Protein AF-A0A2D5IVC4-F1 (afdb_monomer_lite)

pLDDT: mean 85.84, std 11.21, range [39.41, 93.56]

Structure (mmCIF, N/CA/C/O backbone):
data_AF-A0A2D5IVC4-F1
#
_entry.id   AF-A0A2D5IVC4-F1
#
loop_
_atom_site.group_PDB
_atom_site.id
_atom_site.type_symbol
_atom_site.label_atom_id
_atom_site.label_alt_id
_atom_site.label_comp_id
_atom_site.label_asym_id
_atom_site.label_entity_id
_atom_site.label_seq_id
_atom_site.pdbx_PDB_ins_code
_atom_site.Cartn_x
_atom_site.Cartn_y
_atom_site.Cartn_z
_atom_site.occupancy
_atom_site.B_iso_or_equiv
_atom_site.auth_seq_id
_atom_site.auth_comp_id
_atom_site.auth_asym_id
_atom_site.auth_atom_id
_atom_site.pdbx_PDB_model_num
ATOM 1 N N . MET A 1 1 ? 8.693 -1.800 1.861 1.00 81.81 1 MET A N 1
ATOM 2 C CA . MET A 1 1 ? 8.439 -1.818 3.322 1.00 81.81 1 MET A CA 1
ATOM 3 C C . MET A 1 1 ? 6.973 -1.522 3.576 1.00 81.81 1 MET A C 1
ATOM 5 O O . MET A 1 1 ? 6.444 -0.617 2.946 1.00 81.81 1 MET A O 1
ATOM 9 N N . ALA A 1 2 ? 6.324 -2.274 4.458 1.00 86.94 2 ALA A N 1
ATOM 10 C CA . ALA A 1 2 ? 4.948 -2.028 4.867 1.00 86.94 2 ALA A CA 1
ATOM 11 C C . ALA A 1 2 ? 4.873 -2.010 6.399 1.00 86.94 2 ALA A C 1
ATOM 13 O O . ALA A 1 2 ? 5.588 -2.769 7.047 1.00 86.94 2 ALA A O 1
ATOM 14 N N . GLU A 1 3 ? 4.062 -1.122 6.961 1.00 89.25 3 GLU A N 1
ATOM 15 C CA . GLU A 1 3 ? 3.950 -0.872 8.398 1.00 89.25 3 GLU A CA 1
ATOM 16 C C . GLU A 1 3 ?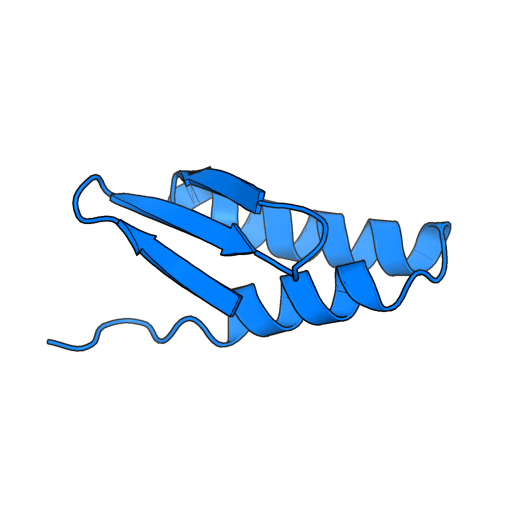 2.486 -0.616 8.775 1.00 89.25 3 GLU A C 1
ATOM 18 O O . GLU A 1 3 ? 1.754 0.059 8.049 1.00 89.25 3 GLU A O 1
ATOM 23 N N . ARG A 1 4 ? 2.052 -1.165 9.913 1.00 87.25 4 ARG A N 1
ATOM 24 C CA . ARG A 1 4 ? 0.729 -0.911 10.495 1.00 87.25 4 ARG A CA 1
ATOM 25 C C . ARG A 1 4 ? 0.772 0.332 11.376 1.00 87.25 4 ARG A C 1
ATOM 27 O O . ARG A 1 4 ? 1.677 0.511 12.184 1.00 87.25 4 ARG A O 1
ATOM 34 N N . LEU A 1 5 ? -0.249 1.159 11.245 1.00 87.94 5 LEU A N 1
ATOM 35 C CA . LEU A 1 5 ? -0.514 2.323 12.071 1.00 87.94 5 LEU A CA 1
ATOM 36 C C . LEU A 1 5 ? -1.509 1.942 13.172 1.00 87.94 5 LEU A C 1
ATOM 38 O O . LEU A 1 5 ? -2.429 1.157 12.947 1.00 87.94 5 LEU A O 1
ATOM 42 N N . ALA A 1 6 ? -1.370 2.563 14.344 1.00 82.56 6 ALA A N 1
ATOM 43 C CA . ALA A 1 6 ? -2.242 2.331 15.503 1.00 82.56 6 ALA A CA 1
ATOM 44 C C . ALA A 1 6 ? -3.730 2.660 15.251 1.00 82.56 6 ALA A C 1
ATOM 46 O O . ALA A 1 6 ? -4.594 2.238 16.010 1.00 82.56 6 ALA A O 1
ATOM 47 N N . ASP A 1 7 ? -4.026 3.393 14.176 1.00 84.88 7 ASP A N 1
ATOM 48 C CA . ASP A 1 7 ? -5.375 3.781 13.750 1.00 84.88 7 ASP A CA 1
ATOM 49 C C . ASP A 1 7 ? -6.066 2.710 12.871 1.00 84.88 7 ASP A C 1
ATOM 51 O O . ASP A 1 7 ? -7.078 2.981 12.235 1.00 84.88 7 ASP A O 1
ATOM 55 N N . GLY A 1 8 ? -5.500 1.500 12.756 1.00 86.44 8 GLY A N 1
ATOM 56 C CA . GLY A 1 8 ? -6.039 0.433 11.892 1.00 86.44 8 GLY A CA 1
ATOM 57 C C . GLY A 1 8 ? -5.758 0.638 10.398 1.00 86.44 8 GLY A C 1
ATOM 58 O O . GLY A 1 8 ? -6.399 0.040 9.534 1.00 86.44 8 GLY A O 1
ATOM 59 N N . HIS A 1 9 ? -4.790 1.496 10.084 1.00 91.25 9 HIS A N 1
ATOM 60 C CA . HIS A 1 9 ? -4.320 1.747 8.728 1.00 91.25 9 HIS A CA 1
ATOM 61 C C . HIS A 1 9 ? -2.985 1.047 8.483 1.00 91.25 9 HIS A C 1
ATOM 63 O O . HIS A 1 9 ? -2.211 0.805 9.400 1.00 91.25 9 HIS A O 1
ATOM 69 N N . VAL A 1 10 ? -2.677 0.761 7.229 1.00 90.81 10 VAL A N 1
ATOM 70 C CA . VAL A 1 10 ? -1.398 0.235 6.770 1.00 90.81 10 VAL A CA 1
ATOM 71 C C . VAL A 1 10 ? -0.772 1.278 5.862 1.00 90.81 10 VAL A C 1
ATOM 73 O O . VAL A 1 10 ? -1.419 1.771 4.940 1.00 90.81 10 VAL A O 1
ATOM 76 N N . THR A 1 11 ? 0.487 1.618 6.117 1.00 91.31 11 THR A N 1
ATOM 77 C CA . THR A 1 11 ? 1.302 2.397 5.191 1.00 91.31 11 THR A CA 1
ATOM 78 C C . THR A 1 11 ? 2.285 1.475 4.487 1.00 91.31 11 THR A C 1
ATOM 80 O O . THR A 1 11 ? 2.891 0.595 5.096 1.00 91.31 11 THR A O 1
ATOM 83 N N . ILE A 1 12 ? 2.475 1.673 3.192 1.00 90.81 12 ILE A N 1
ATOM 84 C CA . ILE A 1 12 ? 3.467 0.951 2.404 1.00 90.81 12 ILE A CA 1
ATOM 85 C C . ILE A 1 12 ? 4.368 1.947 1.710 1.00 90.81 12 ILE A C 1
ATOM 87 O O . ILE A 1 12 ? 3.950 3.047 1.368 1.00 90.81 12 ILE A O 1
ATOM 91 N N . SER A 1 13 ? 5.632 1.594 1.532 1.00 89.06 13 SER A N 1
ATOM 92 C CA . SER A 1 13 ? 6.632 2.436 0.891 1.00 89.06 13 SER A CA 1
ATOM 93 C C . SER A 1 13 ? 7.627 1.582 0.110 1.00 89.06 13 SER A C 1
ATOM 95 O O . SER A 1 13 ? 8.188 0.638 0.668 1.00 89.06 13 SER A O 1
ATOM 97 N N . ASN A 1 14 ? 7.918 1.944 -1.139 1.00 83.38 14 ASN A N 1
ATOM 98 C CA . ASN A 1 14 ? 9.000 1.331 -1.931 1.00 83.38 14 ASN A CA 1
ATOM 99 C C . ASN A 1 14 ? 10.072 2.358 -2.345 1.00 83.38 14 ASN A C 1
ATOM 101 O O . ASN A 1 14 ? 10.586 2.343 -3.458 1.00 83.38 14 ASN A O 1
ATOM 105 N N . GLY A 1 15 ? 10.329 3.347 -1.482 1.00 81.62 15 GLY A N 1
ATOM 106 C CA . GLY A 1 15 ? 11.309 4.422 -1.703 1.00 81.62 15 GLY A CA 1
ATOM 107 C C . GLY A 1 15 ? 10.890 5.497 -2.715 1.00 81.62 15 GLY A C 1
ATOM 108 O O . GLY A 1 15 ? 11.256 6.654 -2.548 1.00 81.62 15 GLY A O 1
ATOM 109 N N . ILE A 1 16 ? 10.092 5.141 -3.722 1.00 81.56 16 ILE A N 1
ATOM 110 C CA . ILE A 1 16 ? 9.570 6.065 -4.743 1.00 81.56 16 ILE A CA 1
ATOM 111 C C . ILE A 1 16 ? 8.134 6.499 -4.412 1.00 81.56 16 ILE A C 1
ATOM 113 O O . ILE A 1 16 ? 7.761 7.650 -4.619 1.00 81.56 16 ILE A O 1
ATOM 117 N N . TRP A 1 17 ? 7.342 5.581 -3.859 1.00 82.25 17 TRP A N 1
ATOM 118 C CA . TRP A 1 17 ? 5.920 5.766 -3.575 1.00 82.25 17 TRP A CA 1
ATOM 119 C C . TRP A 1 17 ? 5.664 5.408 -2.121 1.00 82.25 17 TRP A C 1
ATOM 121 O O . TRP A 1 17 ? 6.275 4.462 -1.610 1.00 82.25 17 TRP A O 1
ATOM 131 N N . ARG A 1 18 ? 4.765 6.153 -1.478 1.00 87.56 18 ARG A N 1
ATOM 132 C CA . ARG A 1 18 ? 4.205 5.825 -0.171 1.00 87.56 18 ARG A CA 1
ATOM 133 C C . ARG A 1 18 ? 2.691 5.956 -0.244 1.00 87.56 18 ARG A C 1
ATOM 135 O O . ARG A 1 18 ? 2.199 6.997 -0.667 1.00 87.56 18 ARG A O 1
ATOM 142 N N . GLU A 1 19 ? 1.984 4.933 0.208 1.00 89.00 19 GLU A N 1
ATOM 143 C CA . GLU A 1 19 ? 0.522 4.903 0.240 1.00 89.00 19 GLU A CA 1
ATOM 144 C C . GLU A 1 19 ? 0.048 4.460 1.619 1.00 89.00 19 GLU A C 1
ATOM 146 O O . GLU A 1 19 ? 0.698 3.636 2.257 1.00 89.00 19 GLU A O 1
ATOM 151 N N . THR A 1 20 ? -1.074 5.012 2.077 1.00 91.75 20 THR A N 1
ATOM 152 C CA . THR A 1 20 ? -1.709 4.639 3.345 1.00 91.75 20 THR A CA 1
ATOM 153 C C . THR A 1 20 ? -3.166 4.301 3.084 1.00 91.75 20 THR A C 1
ATOM 155 O O . THR A 1 20 ? -3.880 5.090 2.470 1.00 91.75 20 THR A O 1
ATOM 158 N N . PHE A 1 21 ? -3.610 3.144 3.558 1.00 90.88 21 PHE A N 1
ATOM 159 C CA . PHE A 1 21 ? -4.966 2.635 3.362 1.00 90.88 21 PHE A CA 1
ATOM 160 C C . PHE A 1 21 ? -5.417 1.832 4.587 1.00 90.88 21 PHE A C 1
ATOM 162 O O . PHE A 1 21 ? -4.576 1.405 5.373 1.00 90.88 21 PHE A O 1
ATOM 169 N N . PRO A 1 22 ? -6.726 1.642 4.802 1.00 91.38 22 PRO A N 1
ATOM 170 C CA . PRO A 1 22 ? -7.222 0.834 5.914 1.00 91.38 22 PRO A CA 1
ATOM 171 C C . PRO A 1 22 ? -6.792 -0.630 5.774 1.00 91.38 22 PRO A C 1
ATOM 173 O O . PRO A 1 22 ? -6.752 -1.168 4.665 1.00 91.38 22 PRO A O 1
ATOM 176 N N . GLU A 1 23 ? -6.506 -1.288 6.896 1.00 89.12 23 GLU A N 1
ATOM 177 C CA . GLU A 1 23 ? -6.048 -2.681 6.915 1.00 89.12 23 GLU A CA 1
ATOM 178 C C . GLU A 1 23 ? -7.013 -3.653 6.224 1.00 89.12 23 GLU A C 1
ATOM 180 O O . GLU A 1 23 ? -6.558 -4.555 5.525 1.00 89.12 23 GLU A O 1
ATOM 185 N N . ASP A 1 24 ? -8.323 -3.425 6.328 1.00 89.69 24 ASP A N 1
ATOM 186 C CA . ASP A 1 24 ? -9.356 -4.199 5.623 1.00 89.69 24 ASP A CA 1
ATOM 187 C C . ASP A 1 24 ? -9.129 -4.280 4.105 1.00 89.69 24 ASP A C 1
ATOM 189 O O . ASP A 1 24 ? -9.544 -5.230 3.446 1.00 89.69 24 ASP A O 1
ATOM 193 N N . GLN A 1 25 ? -8.453 -3.289 3.519 1.00 90.56 25 GLN A N 1
ATOM 194 C CA . GLN A 1 25 ? -8.156 -3.269 2.088 1.00 90.56 25 GLN A CA 1
ATOM 195 C C . GLN A 1 25 ? -6.819 -3.923 1.737 1.00 90.56 25 GLN A C 1
ATOM 197 O O . GLN A 1 25 ? -6.481 -3.997 0.558 1.00 90.56 25 GLN A O 1
ATOM 202 N N . ARG A 1 26 ? -6.049 -4.417 2.712 1.00 89.62 26 ARG A N 1
ATOM 203 C CA . ARG A 1 26 ? -4.732 -5.030 2.487 1.00 89.62 26 ARG A CA 1
ATOM 204 C C . ARG A 1 26 ? -4.779 -6.12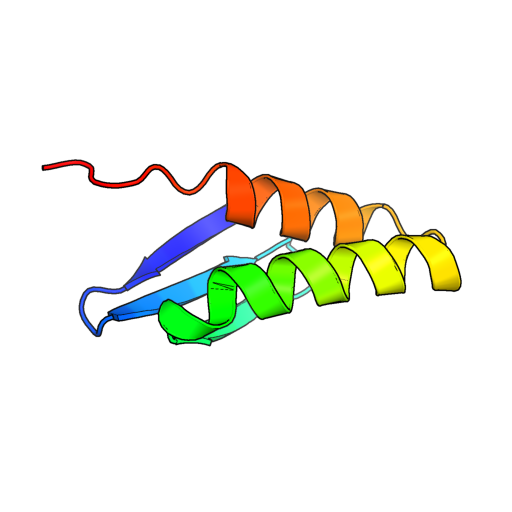7 1.427 1.00 89.62 26 ARG A C 1
ATOM 206 O O . ARG A 1 26 ? -3.949 -6.124 0.523 1.00 89.62 26 ARG A O 1
ATOM 213 N N . GLU A 1 27 ? -5.750 -7.033 1.505 1.00 89.94 27 GLU A N 1
ATOM 214 C CA . GLU A 1 27 ? -5.899 -8.119 0.527 1.00 89.94 27 GLU A CA 1
ATOM 215 C C . GLU A 1 27 ? -6.268 -7.599 -0.869 1.00 89.94 27 GLU A C 1
ATOM 217 O O . GLU A 1 27 ? -5.729 -8.073 -1.869 1.00 89.94 27 GLU A O 1
ATOM 222 N N . ILE A 1 28 ? -7.116 -6.567 -0.936 1.00 92.69 28 ILE A N 1
ATOM 223 C CA . ILE A 1 28 ? -7.513 -5.909 -2.189 1.00 92.69 28 ILE A CA 1
ATOM 224 C C . ILE A 1 28 ? -6.297 -5.256 -2.853 1.00 92.69 28 ILE A C 1
ATOM 226 O O . ILE A 1 28 ? -6.096 -5.405 -4.057 1.00 92.69 28 ILE A O 1
ATOM 230 N N . TRP A 1 29 ? -5.460 -4.568 -2.074 1.00 91.88 29 TRP A N 1
ATOM 231 C CA . TRP A 1 29 ? -4.229 -3.950 -2.562 1.00 91.88 29 TRP A CA 1
ATOM 232 C C . TRP A 1 29 ? -3.213 -4.985 -3.039 1.00 91.88 29 TRP A C 1
ATOM 234 O O . TRP A 1 29 ? -2.611 -4.800 -4.093 1.00 91.88 29 TRP A O 1
ATOM 244 N N . ILE A 1 30 ? -3.051 -6.096 -2.314 1.00 91.94 30 ILE A N 1
ATOM 245 C CA . ILE A 1 30 ? -2.191 -7.209 -2.740 1.00 91.94 30 ILE A CA 1
ATOM 246 C C . ILE A 1 30 ? -2.632 -7.742 -4.112 1.00 91.94 30 ILE A C 1
ATOM 248 O O . ILE A 1 30 ? -1.785 -7.905 -4.990 1.00 91.94 30 ILE A O 1
ATOM 252 N N . ASP A 1 31 ? -3.930 -7.996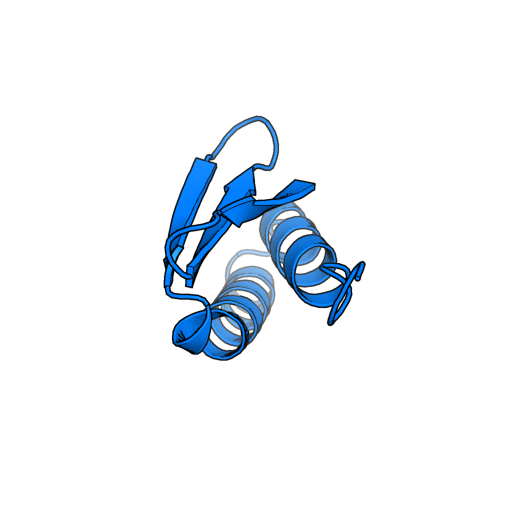 -4.308 1.00 93.56 31 ASP A N 1
ATOM 253 C CA . ASP A 1 31 ? -4.471 -8.466 -5.593 1.00 93.56 31 ASP A CA 1
ATOM 254 C C . ASP A 1 31 ? -4.304 -7.415 -6.700 1.00 93.56 31 ASP A C 1
ATOM 256 O O . ASP A 1 31 ? -3.903 -7.734 -7.820 1.00 93.56 31 ASP A O 1
ATOM 260 N N . TRP A 1 32 ? -4.534 -6.139 -6.378 1.00 92.81 32 TRP A N 1
ATOM 261 C CA . TRP A 1 32 ? -4.345 -5.039 -7.318 1.00 92.81 32 TRP A CA 1
ATOM 262 C C . TRP A 1 32 ? -2.892 -4.935 -7.790 1.00 92.81 32 TRP A C 1
ATOM 264 O O . TRP A 1 32 ? -2.644 -4.863 -8.993 1.00 92.81 32 TRP A O 1
ATOM 274 N N . TYR A 1 33 ? -1.924 -4.991 -6.873 1.00 91.44 33 TYR A N 1
ATOM 275 C CA . TYR A 1 33 ? -0.505 -4.962 -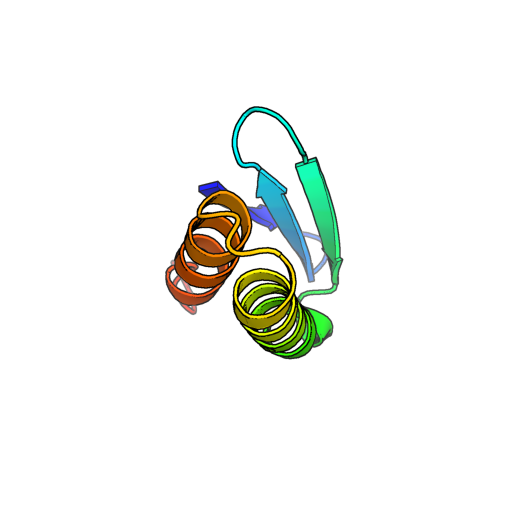7.218 1.00 91.44 33 TYR A CA 1
ATOM 276 C C . TYR A 1 33 ? -0.081 -6.173 -8.058 1.00 91.44 33 TYR A C 1
ATOM 278 O O . TYR A 1 33 ? 0.704 -6.011 -8.992 1.00 91.44 33 TYR A O 1
ATOM 286 N N . ASP A 1 34 ? -0.621 -7.364 -7.789 1.00 91.19 34 ASP A N 1
ATOM 287 C CA . ASP A 1 34 ? -0.360 -8.562 -8.597 1.00 91.19 34 ASP A CA 1
ATOM 288 C C . ASP A 1 34 ? -0.873 -8.388 -10.040 1.00 91.19 34 ASP A C 1
ATOM 290 O O . ASP A 1 34 ? -0.136 -8.603 -11.007 1.00 91.19 34 ASP A O 1
ATOM 294 N N . ARG A 1 35 ? -2.093 -7.852 -10.206 1.00 93.44 35 ARG A N 1
ATOM 295 C CA . ARG A 1 35 ? -2.644 -7.507 -11.529 1.00 93.44 35 ARG A CA 1
ATOM 296 C C . ARG A 1 35 ? -1.825 -6.435 -12.242 1.00 93.44 35 ARG A C 1
ATOM 298 O O . ARG A 1 35 ? -1.558 -6.565 -13.435 1.00 93.44 35 ARG A O 1
ATOM 305 N N . MET A 1 36 ? -1.409 -5.391 -11.528 1.00 91.56 36 MET A N 1
ATOM 306 C CA . MET A 1 36 ? -0.591 -4.313 -12.088 1.00 91.56 36 MET A CA 1
ATOM 307 C C . MET A 1 36 ? 0.788 -4.815 -12.511 1.00 91.56 36 MET A C 1
ATOM 309 O O . MET A 1 36 ? 1.285 -4.419 -13.564 1.00 91.56 36 MET A O 1
ATOM 313 N N . PHE A 1 37 ? 1.385 -5.738 -11.756 1.00 91.19 37 PHE A N 1
ATOM 314 C CA . PHE A 1 37 ? 2.594 -6.433 -12.183 1.00 91.19 37 PHE A CA 1
ATOM 315 C C . PHE A 1 37 ? 2.350 -7.228 -13.473 1.00 91.19 37 PHE A C 1
ATOM 317 O O . PHE A 1 37 ? 3.130 -7.101 -14.412 1.00 91.19 37 PHE A O 1
ATOM 324 N N . GLY A 1 38 ? 1.245 -7.972 -13.573 1.00 90.50 38 GLY A N 1
ATOM 325 C CA . GLY A 1 38 ? 0.885 -8.698 -14.796 1.00 90.50 38 GLY A CA 1
ATOM 326 C C . GLY A 1 38 ? 0.659 -7.795 -16.017 1.00 90.50 38 GLY A C 1
ATOM 327 O O . GLY A 1 38 ? 0.985 -8.184 -17.137 1.00 90.50 38 GLY A O 1
ATOM 328 N N . GLN A 1 39 ? 0.134 -6.583 -15.813 1.00 93.50 39 GLN A N 1
ATOM 329 C CA . GLN A 1 39 ? -0.166 -5.637 -16.891 1.00 93.50 39 GLN A CA 1
ATOM 330 C C . GLN A 1 39 ? 1.042 -4.784 -17.311 1.00 93.50 39 GLN A C 1
ATOM 332 O O . GLN A 1 39 ? 1.228 -4.533 -18.500 1.00 93.50 39 GLN A O 1
ATOM 337 N N . TYR A 1 40 ? 1.840 -4.313 -16.351 1.00 90.50 40 TYR A N 1
ATOM 338 C CA . TYR A 1 40 ? 2.924 -3.351 -16.586 1.00 90.50 40 TYR A CA 1
ATOM 339 C C . TYR A 1 40 ? 4.324 -3.961 -16.472 1.00 90.50 40 TYR A C 1
ATOM 341 O O . TYR A 1 40 ? 5.289 -3.345 -16.917 1.00 90.50 40 TYR A O 1
ATOM 349 N N . GLY A 1 41 ? 4.463 -5.144 -15.869 1.00 89.38 41 GLY A N 1
ATOM 350 C CA . GLY A 1 41 ? 5.748 -5.821 -15.674 1.00 89.38 41 GLY A CA 1
ATOM 351 C C . GLY A 1 41 ? 6.701 -5.106 -14.715 1.00 89.38 41 GLY A C 1
ATOM 352 O O . GLY A 1 41 ? 7.894 -5.386 -14.725 1.00 89.38 41 GLY A O 1
ATOM 353 N N . TYR A 1 42 ? 6.212 -4.156 -13.914 1.00 88.12 42 TYR A N 1
ATOM 354 C CA . TYR A 1 42 ? 7.056 -3.389 -13.002 1.00 88.12 42 TYR A CA 1
ATOM 355 C C . TYR A 1 42 ? 7.249 -4.128 -11.675 1.00 88.12 42 TYR A C 1
ATOM 357 O O . TYR A 1 42 ? 6.315 -4.238 -10.877 1.00 88.12 42 TYR A O 1
ATOM 365 N N . ASP A 1 43 ? 8.476 -4.583 -11.409 1.00 87.31 43 ASP A N 1
ATOM 366 C CA . ASP A 1 43 ? 8.835 -5.343 -10.201 1.00 87.31 43 ASP A CA 1
ATOM 367 C C . ASP A 1 43 ? 8.502 -4.619 -8.891 1.00 87.31 43 ASP A C 1
ATOM 369 O O . ASP A 1 43 ? 8.264 -5.267 -7.872 1.0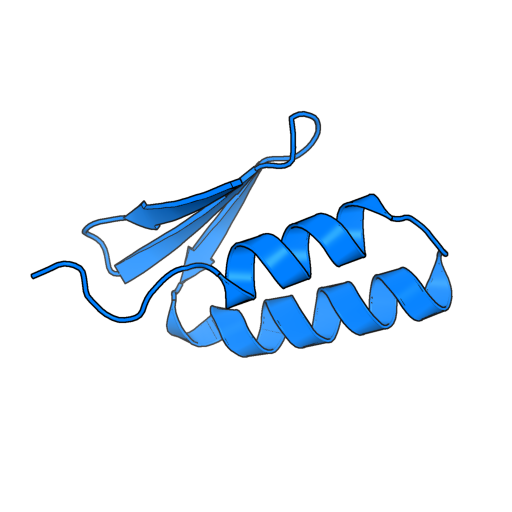0 87.31 43 ASP A O 1
ATOM 373 N N . GLY A 1 44 ? 8.408 -3.285 -8.906 1.00 87.25 44 GLY A N 1
ATOM 374 C CA . GLY A 1 44 ? 8.013 -2.524 -7.725 1.00 87.25 44 GLY A CA 1
ATOM 375 C C . GLY A 1 44 ? 6.611 -2.872 -7.220 1.00 87.25 44 GLY A C 1
ATOM 376 O O . GLY A 1 44 ? 6.395 -2.836 -6.014 1.00 87.25 44 GLY A O 1
ATOM 377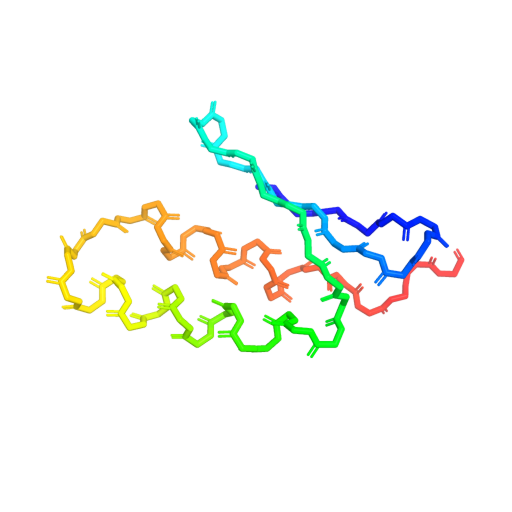 N N . TYR A 1 45 ? 5.681 -3.278 -8.093 1.00 89.56 45 TYR A N 1
ATOM 378 C CA . TYR A 1 45 ? 4.362 -3.757 -7.665 1.00 89.56 45 TYR A CA 1
ATOM 379 C C . TYR A 1 45 ? 4.449 -5.106 -6.950 1.00 89.56 45 TYR A C 1
ATOM 381 O O . TYR A 1 45 ? 3.812 -5.306 -5.918 1.00 89.56 45 TYR A O 1
ATOM 389 N N . ARG A 1 46 ? 5.296 -6.013 -7.445 1.00 88.88 46 ARG A N 1
ATOM 390 C CA . ARG A 1 46 ? 5.540 -7.303 -6.795 1.00 88.88 46 ARG A CA 1
ATOM 391 C C . ARG A 1 46 ? 6.189 -7.122 -5.423 1.00 88.88 46 ARG A C 1
ATOM 393 O O . ARG A 1 46 ? 5.809 -7.815 -4.482 1.00 88.88 46 ARG A O 1
ATOM 400 N N . ASP A 1 47 ? 7.122 -6.180 -5.305 1.00 89.62 47 ASP A N 1
ATOM 401 C CA . ASP A 1 47 ? 7.779 -5.845 -4.039 1.00 89.62 47 ASP A CA 1
ATOM 402 C C . ASP A 1 47 ? 6.783 -5.265 -3.019 1.00 89.62 47 ASP A C 1
ATOM 404 O O . ASP A 1 47 ? 6.759 -5.682 -1.862 1.00 89.62 47 ASP A O 1
ATOM 408 N N . LEU A 1 48 ? 5.872 -4.388 -3.464 1.00 89.81 48 LEU A N 1
ATOM 409 C CA . LEU A 1 48 ? 4.790 -3.851 -2.630 1.00 89.81 48 LEU A CA 1
ATOM 410 C C . LEU A 1 48 ? 3.811 -4.942 -2.174 1.00 89.81 48 LEU A C 1
ATOM 412 O O . LEU A 1 48 ? 3.486 -5.010 -0.988 1.00 89.81 48 LEU A O 1
ATOM 416 N N . ALA A 1 49 ? 3.388 -5.832 -3.077 1.00 90.81 49 ALA A N 1
ATOM 417 C CA . ALA A 1 49 ? 2.534 -6.969 -2.735 1.00 90.81 49 ALA A CA 1
ATOM 418 C C . ALA A 1 49 ? 3.217 -7.915 -1.734 1.00 90.81 49 ALA A C 1
ATOM 420 O O . ALA A 1 49 ? 2.587 -8.379 -0.783 1.00 90.81 49 ALA A O 1
ATOM 421 N N . ALA A 1 50 ? 4.512 -8.185 -1.915 1.00 89.81 50 ALA A N 1
ATOM 422 C CA . ALA A 1 50 ? 5.296 -9.014 -1.006 1.00 89.81 50 ALA A CA 1
ATOM 423 C C . ALA A 1 50 ? 5.468 -8.350 0.367 1.00 89.81 50 ALA A C 1
ATOM 425 O O . ALA A 1 50 ? 5.252 -9.007 1.383 1.00 89.81 50 ALA A O 1
ATOM 426 N N . ALA A 1 51 ? 5.776 -7.051 0.412 1.00 90.06 51 ALA A N 1
ATOM 427 C CA . ALA A 1 51 ? 5.865 -6.286 1.653 1.00 90.06 51 ALA A CA 1
ATOM 428 C C . ALA A 1 51 ? 4.531 -6.296 2.408 1.00 90.06 51 ALA A C 1
ATOM 430 O O . ALA A 1 51 ? 4.508 -6.493 3.620 1.00 90.06 51 ALA A O 1
ATOM 431 N N . LEU A 1 52 ? 3.420 -6.158 1.681 1.00 89.44 52 LEU A N 1
ATOM 432 C CA . LEU A 1 52 ? 2.090 -6.272 2.256 1.00 89.44 52 LEU A CA 1
ATOM 433 C C . LEU A 1 52 ? 1.786 -7.667 2.766 1.00 89.44 52 LEU A C 1
ATOM 435 O O . LEU A 1 52 ? 1.182 -7.777 3.817 1.00 89.44 52 LEU A O 1
ATOM 439 N N . ARG A 1 53 ? 2.180 -8.739 2.079 1.00 88.75 53 ARG A N 1
ATOM 440 C CA . ARG A 1 53 ? 1.999 -10.115 2.578 1.00 88.75 53 ARG A CA 1
ATOM 441 C C . ARG A 1 53 ? 2.878 -10.410 3.793 1.00 88.75 53 ARG A C 1
ATOM 443 O O . ARG A 1 53 ? 2.425 -11.090 4.700 1.00 88.75 53 ARG A O 1
ATOM 450 N N . SER A 1 54 ? 4.085 -9.851 3.824 1.00 88.06 54 SER A N 1
ATOM 451 C CA . SER A 1 54 ? 5.064 -10.023 4.903 1.00 88.06 54 SER A CA 1
ATOM 452 C C . SER A 1 54 ? 4.770 -9.189 6.153 1.00 88.06 54 SER A C 1
ATOM 454 O O . SER A 1 54 ? 5.520 -9.266 7.121 1.00 88.06 54 SER A O 1
ATOM 456 N N . LEU A 1 55 ? 3.721 -8.368 6.132 1.00 82.88 55 LEU A N 1
ATOM 457 C CA . LEU A 1 55 ? 3.253 -7.626 7.294 1.00 82.88 55 LEU A CA 1
ATOM 458 C C . LEU A 1 55 ? 2.640 -8.634 8.284 1.00 82.88 55 LEU A C 1
ATOM 460 O O . LEU A 1 55 ? 1.489 -9.044 8.123 1.00 82.88 55 LEU A O 1
ATOM 464 N N . ASP A 1 56 ? 3.444 -9.127 9.224 1.00 66.06 56 ASP A N 1
ATOM 465 C CA . ASP A 1 56 ? 3.055 -10.191 10.157 1.00 66.06 56 ASP A CA 1
ATOM 466 C C . ASP A 1 56 ? 1.694 -9.897 10.825 1.00 66.06 56 ASP A C 1
ATOM 468 O O . ASP A 1 56 ? 1.414 -8.742 11.186 1.00 66.06 56 ASP A O 1
ATOM 472 N N . PRO A 1 57 ? 0.810 -10.901 10.970 1.00 57.09 57 PRO A N 1
ATOM 473 C CA . PRO A 1 57 ? -0.336 -10.767 11.843 1.00 57.09 57 PRO A CA 1
ATOM 474 C C . PRO A 1 57 ? 0.190 -10.758 13.278 1.00 57.09 57 PRO A C 1
ATOM 476 O O . PRO A 1 57 ? 0.580 -11.796 13.785 1.00 57.09 57 PRO A O 1
ATOM 479 N N . GLU A 1 58 ? 0.163 -9.592 13.924 1.00 50.84 58 GLU A N 1
ATOM 480 C CA . GLU A 1 58 ? 0.366 -9.478 15.375 1.00 50.84 58 GLU A CA 1
ATOM 481 C C . GLU A 1 58 ? 1.838 -9.657 15.801 1.00 50.84 58 GLU A C 1
ATOM 483 O O . GLU A 1 58 ? 2.365 -10.750 15.971 1.00 50.84 58 GLU A O 1
ATOM 488 N N . THR A 1 59 ? 2.534 -8.540 16.011 1.00 42.72 59 THR A N 1
ATOM 489 C CA . THR A 1 59 ? 3.526 -8.520 17.089 1.00 42.72 59 THR A CA 1
ATOM 490 C C . THR A 1 59 ? 2.788 -7.947 18.290 1.00 42.72 59 THR A C 1
ATOM 492 O O . THR A 1 59 ? 2.496 -6.750 18.300 1.00 42.72 59 THR A O 1
ATOM 495 N N . GLU A 1 60 ? 2.389 -8.848 19.192 1.00 39.41 60 GLU A N 1
ATOM 496 C CA . GLU A 1 60 ? 1.914 -8.578 20.562 1.00 39.41 60 GLU A CA 1
ATOM 497 C C . GLU A 1 60 ? 2.771 -7.541 21.307 1.00 39.41 60 GLU A C 1
ATOM 499 O O . GLU A 1 60 ? 4.015 -7.541 21.131 1.00 39.41 60 GLU A O 1
#

Foldseek 3Di:
DKDADPVQKIWFDPPVDIDIGHVVCLVVLLVVLVVCCVVPVDCSSVVRSVVSVPHDDDPD

Radius of gyration: 11.23 Å; chains: 1; bounding box: 21×17×38 Å

Sequence (60 aa):
MAERLADGHVTISNGIWRETFPEDQREIWIDWYDRMFGQYGYDGYRDLAAALRSLDPETE

Secondary structure (DSSP, 8-state):
-EEE-TTSEEEEE-SS-EEEEEGGGHHHHHHHHHHHHHHH--HHHHHHHHHHHTS-S---